Protein AF-A0A0P7FXK0-F1 (afdb_monomer_lite)

Foldseek 3Di:
DDPVVVDPDPDPQKFWFFQKKKKKDKADCRLVVLLLLLVLQCPDPQQQVQKKKWKWKWFDAPPDDPDIDIDTDTGGSVCVNVVCPPPDDPCRRVVRPIGMIMIMMMMGRLVPGPDRTCCVVVVSSVVSVVVVVDDPRIDMDTDTDMDGNDDPDDPPDD

pLDDT: mean 76.71, std 16.3, range [33.91, 96.62]

Organism: NCBI:txid699431

Sequence (158 aa):
MSLRDNYDVSSSDIVVEVDSIEIELEGDQVWERAWFISNTLKDLEGIGDATSIVFEYVAEGADTAGSVFEAGFEGSVDEFANHFGTSHIPESFISAGGDSEGEAVLMVDAASMEDNSREATLNALEEALDSLGGINNLELVVSGIVKEASEQSGEVSA

Radius of gyration: 20.02 Å; chains: 1; bounding box: 50×26×73 Å

Structure (mmCIF, N/CA/C/O backbone):
data_AF-A0A0P7FXK0-F1
#
_entry.id   AF-A0A0P7FXK0-F1
#
loop_
_atom_site.group_PDB
_atom_site.id
_atom_site.type_symbol
_atom_site.label_atom_id
_atom_site.label_alt_id
_atom_site.label_comp_id
_atom_site.label_asym_id
_atom_site.label_entity_id
_atom_site.label_seq_id
_atom_site.pdbx_PDB_ins_code
_atom_site.Cartn_x
_atom_site.Cartn_y
_atom_site.Cartn_z
_atom_site.occupancy
_atom_site.B_iso_or_equiv
_atom_site.auth_seq_id
_atom_site.auth_comp_id
_atom_site.auth_asym_id
_atom_site.auth_atom_id
_atom_site.pdbx_PDB_model_num
ATOM 1 N N . MET A 1 1 ? -18.964 9.538 0.100 1.00 37.72 1 MET A N 1
ATOM 2 C CA . MET A 1 1 ? -20.383 9.180 0.344 1.00 37.72 1 MET A CA 1
ATOM 3 C C . MET A 1 1 ? -20.478 8.611 1.752 1.00 37.72 1 MET A C 1
ATOM 5 O O . MET A 1 1 ? -19.685 7.740 2.073 1.00 37.72 1 MET A O 1
ATOM 9 N N . SER A 1 2 ? -21.352 9.139 2.613 1.00 41.09 2 SER A N 1
ATOM 10 C CA . SER A 1 2 ? -21.469 8.668 4.001 1.00 41.09 2 SER A CA 1
ATOM 11 C C . SER A 1 2 ? -22.201 7.327 4.047 1.00 41.09 2 SER A C 1
ATOM 13 O O . SER A 1 2 ? -23.387 7.266 3.744 1.00 41.09 2 SER A O 1
ATOM 15 N N . LEU A 1 3 ? -21.512 6.266 4.483 1.00 43.00 3 LEU A N 1
ATOM 16 C CA . LEU A 1 3 ? -22.092 4.943 4.783 1.00 43.00 3 LEU A CA 1
ATOM 17 C C . LEU A 1 3 ? -23.319 5.024 5.718 1.00 43.00 3 LEU A C 1
ATOM 19 O O . LEU A 1 3 ? -24.204 4.175 5.655 1.00 43.00 3 LEU A O 1
ATOM 23 N N . ARG A 1 4 ? -23.404 6.090 6.526 1.00 46.84 4 ARG A N 1
ATOM 24 C CA . ARG A 1 4 ? -24.535 6.408 7.408 1.00 46.84 4 ARG A CA 1
ATOM 25 C C . ARG A 1 4 ? -25.875 6.591 6.686 1.00 46.84 4 ARG A C 1
ATOM 27 O O . ARG A 1 4 ? -26.889 6.192 7.238 1.00 46.84 4 ARG A O 1
ATOM 34 N N . ASP A 1 5 ? -25.898 7.183 5.492 1.00 49.78 5 ASP A N 1
ATOM 35 C CA . ASP A 1 5 ? -27.158 7.555 4.824 1.00 49.78 5 ASP A CA 1
ATOM 36 C C . ASP A 1 5 ? -27.874 6.366 4.152 1.00 49.78 5 ASP A C 1
ATOM 38 O O . ASP A 1 5 ? -29.049 6.472 3.811 1.00 49.78 5 ASP A O 1
ATOM 42 N N . ASN A 1 6 ? -27.191 5.228 3.960 1.00 47.91 6 ASN A N 1
ATOM 43 C CA . ASN A 1 6 ? -27.766 4.038 3.315 1.00 47.91 6 ASN A CA 1
ATOM 44 C C . ASN A 1 6 ? -28.439 3.054 4.285 1.00 47.91 6 ASN A C 1
ATOM 46 O O . ASN A 1 6 ? -29.113 2.130 3.832 1.00 47.91 6 ASN A O 1
ATOM 50 N N . TYR A 1 7 ? -28.279 3.237 5.597 1.00 48.56 7 TYR A N 1
ATOM 51 C CA . TYR A 1 7 ? -28.890 2.377 6.607 1.00 48.56 7 TYR A CA 1
ATOM 52 C C . TYR A 1 7 ? -29.970 3.154 7.377 1.00 48.56 7 TYR A C 1
ATOM 54 O O . TYR A 1 7 ? -29.716 4.234 7.904 1.00 48.56 7 TYR A O 1
ATOM 62 N N . ASP A 1 8 ? -31.189 2.605 7.437 1.00 47.50 8 ASP A N 1
ATOM 63 C CA . ASP A 1 8 ? -32.299 3.124 8.253 1.00 47.50 8 ASP A CA 1
ATOM 64 C C . ASP A 1 8 ? -32.024 2.774 9.725 1.00 47.50 8 ASP A C 1
ATOM 66 O O . ASP A 1 8 ? -32.474 1.755 10.244 1.00 47.50 8 ASP A O 1
ATOM 70 N N . VAL A 1 9 ? -31.167 3.564 10.372 1.00 48.09 9 VAL A N 1
ATOM 71 C CA . VAL A 1 9 ? -30.746 3.354 11.763 1.00 48.09 9 VAL A CA 1
ATOM 72 C C . VAL A 1 9 ? -31.099 4.587 12.592 1.00 48.09 9 VAL A C 1
ATOM 74 O O . VAL A 1 9 ? -30.563 5.677 12.405 1.00 48.09 9 VAL A O 1
ATOM 77 N N . SER A 1 10 ? -32.065 4.424 13.502 1.00 47.50 10 SER A N 1
ATOM 78 C CA . SER A 1 10 ? -32.735 5.520 14.219 1.00 47.50 10 SER A CA 1
ATOM 79 C C . SER A 1 10 ? -32.031 5.977 15.503 1.00 47.50 10 SER A C 1
ATOM 81 O O . SER A 1 10 ? -32.635 6.710 16.288 1.00 47.50 10 SER A O 1
ATOM 83 N N . SER A 1 11 ? -30.810 5.510 15.771 1.00 54.03 11 SER A N 1
ATOM 84 C CA . SER A 1 11 ? -30.141 5.682 17.066 1.00 54.03 11 SER A CA 1
ATOM 85 C C . SER A 1 11 ? -28.886 6.549 16.951 1.00 54.03 11 SER A C 1
ATOM 87 O O . SER A 1 11 ? -28.143 6.464 15.981 1.00 54.03 11 SER A O 1
ATOM 89 N N . SER A 1 12 ? -28.631 7.407 17.939 1.00 58.12 12 SER A N 1
ATOM 90 C CA . SER A 1 12 ? -27.423 8.247 18.011 1.00 58.12 12 SER A CA 1
ATOM 91 C C . SER A 1 12 ? -26.132 7.450 18.244 1.00 58.12 12 SER A C 1
ATOM 93 O O . SER A 1 12 ? -25.046 7.976 18.011 1.00 58.12 12 SER A O 1
ATOM 95 N N . ASP A 1 13 ? -26.262 6.192 18.661 1.00 62.53 13 ASP A N 1
ATOM 96 C CA . ASP A 1 13 ? -25.191 5.309 19.124 1.00 62.53 13 ASP A CA 1
ATOM 97 C C . ASP A 1 13 ? -24.896 4.214 18.088 1.00 62.53 13 ASP A C 1
ATOM 99 O O . ASP A 1 13 ? -25.083 3.022 18.325 1.00 62.53 13 ASP A O 1
ATOM 103 N N . ILE A 1 14 ? -24.487 4.633 16.892 1.00 67.44 14 ILE A N 1
ATOM 104 C CA . ILE A 1 14 ? -24.097 3.742 15.792 1.00 67.44 14 ILE A CA 1
ATOM 105 C C . ILE A 1 14 ? -22.592 3.863 15.596 1.00 67.44 14 ILE A C 1
ATOM 107 O O . ILE A 1 14 ? -22.093 4.973 15.388 1.00 67.44 14 ILE A O 1
ATOM 111 N N . VAL A 1 15 ? -21.898 2.728 15.601 1.00 72.12 15 VAL A N 1
ATOM 112 C CA . VAL A 1 15 ? -20.489 2.626 15.220 1.00 72.12 15 VAL A CA 1
ATOM 113 C C . VAL A 1 15 ? -20.425 2.008 13.828 1.00 72.12 15 VAL A C 1
ATOM 115 O O . VAL A 1 15 ? -21.067 0.998 13.541 1.00 72.12 15 VAL A O 1
ATOM 118 N N . VAL A 1 16 ? -19.679 2.651 12.933 1.00 78.19 16 VAL A N 1
ATOM 119 C CA . VAL A 1 16 ? -19.362 2.074 11.624 1.00 78.19 16 VAL A CA 1
ATOM 120 C C . VAL A 1 16 ? -18.018 1.390 11.763 1.00 78.19 16 VAL A C 1
ATOM 122 O O . VAL A 1 16 ? -17.034 2.048 12.098 1.00 78.19 16 VAL A O 1
ATOM 125 N N . GLU A 1 17 ? -17.996 0.092 11.515 1.00 84.50 17 GLU A N 1
ATOM 126 C CA . GLU A 1 17 ? -16.776 -0.700 11.474 1.00 84.50 17 GLU A CA 1
ATOM 127 C C . GLU A 1 17 ? -16.391 -0.952 10.018 1.00 84.50 17 GLU A C 1
ATOM 129 O O . GLU A 1 17 ? -17.248 -1.127 9.146 1.00 84.50 17 GLU A O 1
ATOM 134 N N . VAL A 1 18 ? -15.094 -0.918 9.749 1.00 85.31 18 VAL A N 1
ATOM 135 C CA . VAL A 1 18 ? -14.530 -1.164 8.426 1.00 85.31 18 VAL A CA 1
ATOM 136 C C . VAL A 1 18 ? -14.142 -2.634 8.348 1.00 85.31 18 VAL A C 1
ATOM 138 O O . VAL A 1 18 ? -13.468 -3.147 9.240 1.00 85.31 18 VAL A O 1
ATOM 141 N N . ASP A 1 19 ? -14.587 -3.309 7.289 1.00 87.38 19 ASP A N 1
ATOM 142 C CA . ASP A 1 19 ? -14.198 -4.695 7.023 1.00 87.38 19 ASP A CA 1
ATOM 143 C C . ASP A 1 19 ? -12.935 -4.726 6.170 1.00 87.38 19 ASP A C 1
ATOM 145 O O . ASP A 1 19 ? -11.965 -5.399 6.512 1.00 87.38 19 ASP A O 1
ATOM 149 N N . SER A 1 20 ? -12.932 -3.963 5.075 1.00 88.88 20 SER A N 1
ATOM 150 C CA . SER A 1 20 ? -11.793 -3.883 4.170 1.00 88.88 20 SER A CA 1
ATOM 151 C C . SER A 1 20 ? -11.648 -2.513 3.522 1.00 88.88 20 SER A C 1
ATOM 153 O O . SER A 1 20 ? -12.613 -1.760 3.340 1.00 88.88 20 SER A O 1
ATOM 155 N N . ILE A 1 21 ? -10.408 -2.194 3.167 1.00 89.06 21 ILE A N 1
ATOM 156 C CA . ILE A 1 21 ? -10.059 -1.011 2.385 1.00 89.06 21 ILE A CA 1
ATOM 157 C C . ILE A 1 21 ? -9.184 -1.457 1.224 1.00 89.06 21 ILE A C 1
ATOM 159 O O . ILE A 1 21 ? -8.194 -2.154 1.431 1.00 89.06 21 ILE A O 1
ATOM 163 N N . GLU A 1 22 ? -9.536 -1.024 0.025 1.00 91.00 22 GLU A N 1
ATOM 164 C CA . GLU A 1 22 ? -8.784 -1.262 -1.198 1.00 91.00 22 GLU A CA 1
ATOM 165 C C . GLU A 1 22 ? -8.254 0.074 -1.727 1.00 91.00 22 GLU A C 1
AT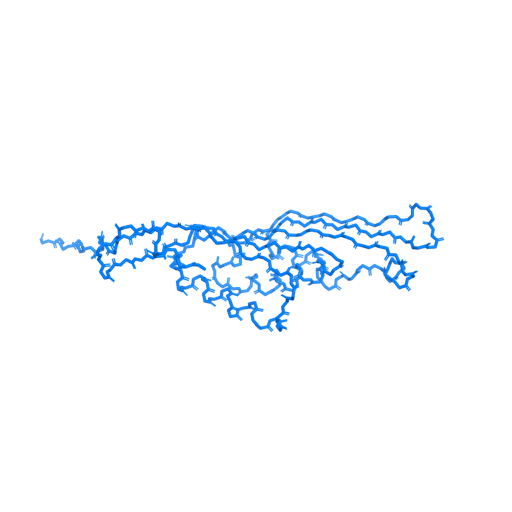OM 167 O O . GLU A 1 22 ? -8.959 1.090 -1.753 1.00 91.00 22 GLU A O 1
ATOM 172 N N . ILE A 1 23 ? -6.977 0.075 -2.095 1.00 89.00 23 ILE A N 1
ATOM 173 C CA . ILE A 1 23 ? -6.276 1.206 -2.693 1.00 89.00 23 ILE A CA 1
ATOM 174 C C . ILE A 1 23 ? -5.780 0.754 -4.057 1.00 89.00 23 ILE A C 1
ATOM 176 O O . ILE A 1 23 ? -4.870 -0.074 -4.142 1.00 89.00 23 ILE A O 1
ATOM 180 N N . GLU A 1 24 ? -6.357 1.325 -5.105 1.00 90.62 24 GLU A N 1
ATOM 181 C CA . GLU A 1 24 ? -6.025 0.990 -6.485 1.00 90.62 24 GLU A CA 1
ATOM 182 C C . GLU A 1 24 ? -5.129 2.071 -7.099 1.00 90.62 24 GLU A C 1
ATOM 184 O O . GLU A 1 24 ? -5.351 3.280 -6.941 1.00 90.62 24 GLU A O 1
ATOM 189 N N . LEU A 1 25 ? -4.078 1.615 -7.779 1.00 88.56 25 LEU A N 1
ATOM 190 C CA . LEU A 1 25 ? -3.092 2.427 -8.472 1.00 88.56 25 LEU A CA 1
ATOM 191 C C . LEU A 1 25 ? -2.927 1.915 -9.901 1.00 88.56 25 LEU A C 1
ATOM 193 O O . LEU A 1 25 ? -2.638 0.740 -10.105 1.00 88.56 25 LEU A O 1
ATOM 197 N N . GLU A 1 26 ? -2.993 2.823 -10.869 1.00 86.62 26 GLU A N 1
ATOM 198 C CA . GLU A 1 26 ? -2.797 2.507 -12.287 1.00 86.62 26 GLU A CA 1
ATOM 199 C C . GLU A 1 26 ? -1.908 3.556 -12.976 1.00 86.62 26 GLU A C 1
ATOM 201 O O . GLU A 1 26 ? -1.874 4.736 -12.590 1.00 86.62 26 GLU A O 1
ATOM 206 N N . GLY A 1 27 ? -1.180 3.124 -14.009 1.00 83.06 27 GLY A N 1
ATOM 207 C CA . GLY A 1 27 ? -0.404 3.980 -14.910 1.00 83.06 27 GLY A CA 1
ATOM 208 C C . GLY A 1 27 ? 1.121 3.869 -14.788 1.00 83.06 27 GLY A C 1
ATOM 209 O O . GLY A 1 27 ? 1.678 2.948 -14.195 1.00 83.06 27 GLY A O 1
ATOM 210 N N . ASP A 1 28 ? 1.819 4.846 -15.363 1.00 77.50 28 ASP A N 1
ATOM 211 C CA . ASP A 1 28 ? 3.278 4.860 -15.562 1.00 77.50 28 ASP A CA 1
ATOM 212 C C . ASP A 1 28 ? 4.088 5.039 -14.263 1.00 77.50 28 ASP A C 1
ATOM 214 O O . ASP A 1 28 ? 5.216 4.553 -14.141 1.00 77.50 28 ASP A O 1
ATOM 218 N N . GLN A 1 29 ? 3.497 5.706 -13.266 1.00 78.69 29 GLN A N 1
ATOM 219 C CA . GLN A 1 29 ? 4.104 5.990 -11.958 1.00 78.69 29 GLN A CA 1
ATOM 220 C C . GLN A 1 29 ? 3.736 4.983 -10.857 1.00 78.69 29 GLN A C 1
ATOM 222 O O . GLN A 1 29 ? 4.027 5.224 -9.680 1.00 78.69 29 GLN A O 1
ATOM 227 N N . VAL A 1 30 ? 3.089 3.865 -11.200 1.00 86.69 30 VAL A N 1
ATOM 228 C CA . VAL A 1 30 ? 2.610 2.880 -10.217 1.00 86.69 30 VAL A CA 1
ATOM 229 C C . VAL A 1 30 ? 3.724 2.339 -9.335 1.00 86.69 30 VAL A C 1
ATOM 231 O O . VAL A 1 30 ? 3.527 2.231 -8.132 1.00 86.69 30 VAL A O 1
ATOM 234 N N . TRP A 1 31 ? 4.910 2.085 -9.886 1.00 86.69 31 TRP A N 1
ATOM 235 C CA . TRP A 1 31 ? 6.041 1.563 -9.116 1.00 86.69 31 TRP A CA 1
ATOM 236 C C . TRP A 1 31 ? 6.413 2.441 -7.920 1.00 86.69 31 TRP A C 1
ATOM 238 O O . TRP A 1 31 ? 6.441 1.983 -6.777 1.00 86.69 31 TRP A O 1
ATOM 248 N N . GLU A 1 32 ? 6.698 3.719 -8.179 1.00 84.56 32 GLU A N 1
ATOM 249 C CA . GLU A 1 32 ? 7.113 4.663 -7.141 1.00 84.56 32 GLU A CA 1
ATOM 250 C C . GLU A 1 32 ? 6.008 4.824 -6.098 1.00 84.56 32 GLU A C 1
ATOM 252 O O . GLU A 1 32 ? 6.274 4.816 -4.898 1.00 84.56 32 GLU A O 1
ATOM 257 N N . ARG A 1 33 ? 4.753 4.907 -6.547 1.00 86.25 33 ARG A N 1
ATOM 258 C CA . ARG A 1 33 ? 3.591 5.101 -5.674 1.00 86.25 33 ARG A CA 1
ATOM 259 C C . ARG A 1 33 ? 3.307 3.884 -4.809 1.00 86.25 33 ARG A C 1
ATOM 261 O O . ARG A 1 33 ? 3.163 4.041 -3.602 1.00 86.25 33 ARG A O 1
ATOM 268 N N . ALA A 1 34 ? 3.280 2.692 -5.397 1.00 90.25 34 ALA A N 1
ATOM 269 C CA . ALA A 1 34 ? 3.102 1.438 -4.677 1.00 90.25 34 ALA A CA 1
ATOM 270 C C . ALA A 1 34 ? 4.179 1.282 -3.603 1.00 90.25 34 ALA A C 1
ATOM 272 O O . ALA A 1 34 ? 3.872 0.910 -2.470 1.00 90.25 34 ALA A O 1
ATOM 273 N N . TRP A 1 35 ? 5.427 1.648 -3.919 1.00 90.94 35 TRP A N 1
ATOM 274 C CA . TRP A 1 35 ? 6.510 1.625 -2.943 1.00 90.94 35 TRP A CA 1
ATOM 275 C C . TRP A 1 35 ? 6.333 2.661 -1.836 1.00 90.94 35 TRP A C 1
ATOM 277 O O . TRP A 1 35 ? 6.420 2.297 -0.667 1.00 90.94 35 TRP A O 1
ATOM 287 N N . PHE A 1 36 ? 6.049 3.925 -2.167 1.00 88.88 36 PHE A N 1
ATOM 288 C CA . PHE A 1 36 ? 5.843 4.970 -1.161 1.00 88.88 36 PHE A CA 1
ATOM 289 C C . PHE A 1 36 ? 4.689 4.635 -0.219 1.00 88.88 36 PHE A C 1
ATOM 291 O O . PHE A 1 36 ? 4.852 4.748 0.994 1.00 88.88 36 PHE A O 1
ATOM 298 N N . ILE A 1 37 ? 3.554 4.186 -0.759 1.00 90.12 37 ILE A N 1
ATOM 299 C CA . ILE A 1 37 ? 2.400 3.794 0.050 1.00 90.12 37 ILE A CA 1
ATOM 300 C C . ILE A 1 37 ? 2.765 2.590 0.916 1.00 90.12 37 ILE A C 1
ATOM 302 O O . ILE A 1 37 ? 2.627 2.675 2.130 1.00 90.12 37 ILE A O 1
ATOM 306 N N . SER A 1 38 ? 3.316 1.516 0.345 1.00 92.81 38 SER A N 1
ATOM 307 C CA . SER A 1 38 ? 3.709 0.329 1.122 1.00 92.81 38 SER A CA 1
ATOM 308 C C . SER A 1 38 ? 4.709 0.664 2.231 1.00 92.81 38 SER A C 1
ATOM 310 O O . SER A 1 38 ? 4.571 0.205 3.362 1.00 92.81 38 SER A O 1
ATOM 312 N N . ASN A 1 39 ? 5.694 1.516 1.934 1.00 91.94 39 ASN A N 1
ATOM 313 C CA . ASN A 1 39 ? 6.701 1.943 2.897 1.00 91.94 39 ASN A CA 1
ATOM 314 C C . ASN A 1 39 ? 6.131 2.839 4.005 1.00 91.94 39 ASN A C 1
ATOM 316 O O . ASN A 1 39 ? 6.690 2.857 5.094 1.00 91.94 39 ASN A O 1
ATOM 320 N N . THR A 1 40 ? 5.051 3.573 3.743 1.00 90.31 40 THR A N 1
ATOM 321 C CA . THR A 1 40 ? 4.328 4.331 4.769 1.00 90.31 40 THR A CA 1
ATOM 322 C C . THR A 1 40 ? 3.426 3.420 5.600 1.00 90.31 40 THR A C 1
ATOM 324 O O . THR A 1 40 ? 3.438 3.507 6.825 1.00 90.31 40 THR A O 1
ATOM 327 N N . LEU A 1 41 ? 2.655 2.536 4.958 1.00 92.00 41 LEU A N 1
ATOM 328 C CA . LEU A 1 41 ? 1.672 1.690 5.639 1.00 92.00 41 LEU A CA 1
ATOM 329 C C . LEU A 1 41 ? 2.319 0.643 6.543 1.00 92.00 41 LEU A C 1
ATOM 331 O O . LEU A 1 41 ? 1.768 0.359 7.601 1.00 92.00 41 LEU A O 1
ATOM 335 N N . LYS A 1 42 ? 3.486 0.100 6.173 1.00 91.94 42 LYS A N 1
ATOM 336 C CA . LYS A 1 42 ? 4.160 -0.946 6.963 1.00 91.94 42 LYS A CA 1
ATOM 337 C C . LYS A 1 42 ? 4.453 -0.536 8.414 1.00 91.94 42 LYS A C 1
ATOM 339 O O . LYS A 1 42 ? 4.522 -1.398 9.278 1.00 91.94 42 LYS A O 1
ATOM 344 N N . ASP A 1 43 ? 4.636 0.762 8.670 1.00 90.56 43 ASP A N 1
ATOM 345 C CA . ASP A 1 43 ? 4.978 1.296 9.993 1.00 90.56 43 ASP A CA 1
ATOM 346 C C . ASP A 1 43 ? 3.729 1.745 10.785 1.00 90.56 43 ASP A C 1
ATOM 348 O O . ASP A 1 43 ? 3.845 2.182 11.934 1.00 90.56 43 ASP A O 1
ATOM 352 N N . LEU A 1 44 ? 2.530 1.657 10.192 1.00 90.12 44 LEU A N 1
ATOM 353 C CA . LEU A 1 44 ? 1.272 1.971 10.867 1.00 90.12 44 LEU A CA 1
ATOM 354 C C . LEU A 1 44 ? 0.808 0.776 11.699 1.00 90.12 44 LEU A C 1
ATOM 356 O O . LEU A 1 44 ? 0.532 -0.299 11.166 1.00 90.12 44 LEU A O 1
ATOM 360 N N . GLU A 1 45 ? 0.680 0.994 13.007 1.00 86.94 45 GLU A N 1
ATOM 361 C CA . GLU A 1 45 ? 0.250 -0.026 13.965 1.00 86.94 45 GLU A CA 1
ATOM 362 C C . GLU A 1 45 ? -1.098 -0.645 13.553 1.00 86.94 45 GLU A C 1
ATOM 364 O O . GLU A 1 45 ? -2.074 0.063 13.297 1.00 86.94 45 GLU A O 1
ATOM 369 N N . GLY A 1 46 ? -1.136 -1.975 13.437 1.00 86.50 46 GLY A N 1
ATOM 370 C CA . GLY A 1 46 ? -2.308 -2.747 13.013 1.00 86.50 46 GLY A CA 1
ATOM 371 C C . GLY A 1 46 ? -2.594 -2.706 11.507 1.00 86.50 46 GLY A C 1
ATOM 372 O O . GLY A 1 46 ? -2.919 -3.740 10.934 1.00 86.50 46 GLY A O 1
ATOM 373 N N . ILE A 1 47 ? -2.437 -1.553 10.847 1.00 90.12 47 ILE A N 1
ATOM 374 C CA . ILE A 1 47 ? -2.694 -1.412 9.403 1.00 90.12 47 ILE A CA 1
ATOM 375 C C . ILE A 1 47 ? -1.616 -2.130 8.591 1.00 90.12 47 ILE A C 1
ATOM 377 O O . ILE A 1 47 ? -1.952 -2.893 7.690 1.00 90.12 47 ILE A O 1
ATOM 381 N N . GLY A 1 48 ? -0.333 -1.924 8.900 1.00 91.19 48 GLY A N 1
ATOM 382 C CA . GLY A 1 48 ? 0.772 -2.512 8.138 1.00 91.19 48 GLY A CA 1
ATOM 383 C C . GLY A 1 48 ? 0.712 -4.038 8.094 1.00 91.19 48 GLY A C 1
ATOM 384 O O . GLY A 1 48 ? 0.799 -4.627 7.018 1.00 91.19 48 GLY A O 1
ATOM 385 N N . ASP A 1 49 ? 0.466 -4.662 9.247 1.00 92.31 49 ASP A N 1
ATOM 386 C CA . ASP A 1 49 ? 0.325 -6.118 9.382 1.00 92.31 49 ASP A CA 1
ATOM 387 C C . ASP A 1 49 ? -0.923 -6.666 8.670 1.00 92.31 49 ASP A C 1
ATOM 389 O O . ASP A 1 49 ? -0.922 -7.803 8.196 1.00 92.31 49 ASP A O 1
ATOM 393 N N . ALA A 1 50 ? -1.983 -5.858 8.581 1.00 93.62 50 ALA A N 1
ATOM 394 C CA . ALA A 1 50 ? -3.238 -6.202 7.920 1.00 93.62 50 ALA A CA 1
ATOM 395 C C . ALA A 1 50 ? -3.254 -5.876 6.417 1.00 93.62 50 ALA A C 1
ATOM 397 O O . ALA A 1 50 ? -4.257 -6.143 5.752 1.00 93.62 50 ALA A O 1
ATOM 398 N N . THR A 1 51 ? -2.184 -5.286 5.867 1.00 95.38 51 THR A N 1
ATOM 399 C CA . THR A 1 51 ? -2.156 -4.842 4.468 1.00 95.38 51 THR A CA 1
ATOM 400 C C . THR A 1 51 ? -1.343 -5.781 3.583 1.00 95.38 51 THR A C 1
ATOM 402 O O . THR A 1 51 ? -0.150 -6.022 3.786 1.00 95.38 51 THR A O 1
ATOM 405 N N . SER A 1 52 ? -1.993 -6.251 2.525 1.00 96.50 52 SER A N 1
ATOM 406 C CA . SER A 1 52 ? -1.380 -6.994 1.425 1.00 96.50 52 SER A CA 1
ATOM 407 C C . SER A 1 52 ? -1.340 -6.152 0.154 1.00 96.50 52 SER A C 1
ATOM 409 O O . SER A 1 52 ? -2.089 -5.186 0.020 1.00 96.50 52 SER A O 1
ATOM 411 N N . ILE A 1 53 ? -0.453 -6.501 -0.772 1.00 96.62 53 ILE A N 1
ATOM 412 C CA . ILE A 1 53 ? -0.325 -5.851 -2.073 1.00 96.62 53 ILE A CA 1
ATOM 413 C C . ILE A 1 53 ? -0.195 -6.892 -3.182 1.00 96.62 53 ILE A C 1
ATOM 415 O O . ILE A 1 53 ? 0.553 -7.865 -3.057 1.00 96.62 53 ILE A O 1
ATOM 419 N N . VAL A 1 54 ? -0.899 -6.635 -4.281 1.00 96.38 54 VAL A N 1
ATOM 420 C CA . VAL A 1 54 ? -0.690 -7.252 -5.591 1.00 96.38 54 VAL A CA 1
ATOM 421 C C . VAL A 1 54 ? -0.152 -6.166 -6.513 1.00 96.38 54 VAL A C 1
ATOM 423 O O . VAL A 1 54 ? -0.744 -5.095 -6.612 1.00 96.38 54 VAL A O 1
ATOM 426 N N . PHE A 1 55 ? 0.990 -6.414 -7.143 1.00 94.56 55 PHE A N 1
ATOM 427 C CA . PHE A 1 55 ? 1.710 -5.450 -7.965 1.00 94.56 55 PHE A CA 1
ATOM 428 C C . PHE A 1 55 ? 2.127 -6.086 -9.284 1.00 94.56 55 PHE A C 1
ATOM 430 O O . PHE A 1 55 ? 2.761 -7.143 -9.280 1.00 94.56 55 PHE A O 1
ATOM 437 N N . GLU A 1 56 ? 1.856 -5.399 -10.387 1.00 92.44 56 GLU A N 1
ATOM 438 C CA . GLU A 1 56 ? 2.291 -5.765 -11.730 1.00 92.44 56 GLU A CA 1
ATOM 439 C C . GLU A 1 56 ? 2.821 -4.525 -12.460 1.00 92.44 56 GLU A C 1
ATOM 441 O O . GLU A 1 56 ? 2.249 -3.437 -12.394 1.00 92.44 56 GLU A O 1
ATOM 446 N N . TYR A 1 57 ? 3.953 -4.670 -13.145 1.00 89.62 57 TYR A N 1
ATOM 447 C CA . TYR A 1 57 ? 4.573 -3.577 -13.885 1.00 89.62 57 TYR A CA 1
ATOM 448 C C . TYR A 1 57 ? 5.280 -4.075 -15.135 1.00 89.62 57 TYR A C 1
ATOM 450 O O . TYR A 1 57 ? 6.055 -5.035 -15.082 1.00 89.62 57 TYR A O 1
ATOM 458 N N . VAL A 1 58 ? 5.073 -3.361 -16.237 1.00 88.06 58 VAL A N 1
ATOM 459 C CA . VAL A 1 58 ? 5.678 -3.626 -17.537 1.00 88.06 58 VAL A CA 1
ATOM 460 C C . VAL A 1 58 ? 6.273 -2.334 -18.093 1.00 88.06 58 VAL A C 1
ATOM 462 O O . VAL A 1 58 ? 5.641 -1.280 -18.084 1.00 88.06 58 VAL A O 1
ATOM 465 N N . ALA A 1 59 ? 7.504 -2.406 -18.599 1.00 86.50 59 ALA A N 1
ATOM 466 C CA . ALA A 1 59 ? 8.131 -1.314 -19.338 1.00 86.50 59 ALA A CA 1
ATOM 467 C C . ALA A 1 59 ? 8.825 -1.817 -20.606 1.00 86.50 59 ALA A C 1
ATOM 469 O O . ALA A 1 59 ? 9.536 -2.827 -20.588 1.00 86.50 59 ALA A O 1
ATOM 470 N N . GLU A 1 60 ? 8.672 -1.076 -21.700 1.00 82.56 60 GLU A N 1
ATOM 471 C CA . GLU A 1 60 ? 9.239 -1.398 -23.009 1.00 82.56 60 GLU A CA 1
ATOM 472 C C . GLU A 1 60 ? 10.323 -0.389 -23.410 1.00 82.56 60 GLU A C 1
ATOM 474 O O . GLU A 1 60 ? 10.164 0.818 -23.269 1.00 82.56 60 GLU A O 1
ATOM 479 N N . GLY A 1 61 ? 11.459 -0.867 -23.921 1.00 73.88 61 GLY A N 1
ATOM 480 C CA . GLY A 1 61 ? 12.545 0.004 -24.381 1.00 73.88 61 GLY A CA 1
ATOM 481 C C . GLY A 1 61 ? 12.288 0.585 -25.777 1.00 73.88 61 GLY A C 1
ATOM 482 O O . GLY A 1 61 ? 12.011 -0.159 -26.715 1.00 73.88 61 GLY A O 1
ATOM 483 N N . ALA A 1 62 ? 12.473 1.897 -25.955 1.00 68.06 62 ALA A N 1
ATOM 484 C CA . ALA A 1 62 ? 12.202 2.581 -27.229 1.00 68.06 62 ALA A CA 1
ATOM 485 C C . ALA A 1 62 ? 13.151 2.201 -28.389 1.00 68.06 62 ALA A C 1
ATOM 487 O O . ALA A 1 62 ? 12.755 2.225 -29.555 1.00 68.06 62 ALA A O 1
ATOM 488 N N . ASP A 1 63 ? 14.408 1.850 -28.088 1.00 66.38 63 ASP A N 1
ATOM 489 C CA . ASP A 1 63 ? 15.472 1.678 -29.093 1.00 66.38 63 ASP A CA 1
ATOM 490 C C . ASP A 1 63 ? 15.739 0.217 -29.502 1.00 66.38 63 ASP A C 1
ATOM 492 O O . ASP A 1 63 ? 16.490 -0.048 -30.448 1.00 66.38 63 ASP A O 1
ATOM 496 N N . THR A 1 64 ? 15.126 -0.758 -28.827 1.00 58.62 64 THR A N 1
ATOM 497 C CA . THR A 1 64 ? 15.331 -2.186 -29.100 1.00 58.62 64 THR A CA 1
ATOM 498 C C . THR A 1 64 ? 14.004 -2.923 -29.172 1.00 58.62 64 THR A C 1
ATOM 500 O O . THR A 1 64 ? 13.414 -3.277 -28.156 1.00 58.62 64 THR A O 1
ATOM 503 N N . ALA A 1 65 ? 13.570 -3.224 -30.400 1.00 56.78 65 ALA A N 1
ATOM 504 C CA . ALA A 1 65 ? 12.435 -4.106 -30.649 1.00 56.78 65 ALA A CA 1
ATOM 505 C C . ALA A 1 65 ? 12.607 -5.426 -29.866 1.00 56.78 65 ALA A C 1
ATOM 507 O O . ALA A 1 65 ? 13.468 -6.242 -30.207 1.00 56.78 65 ALA A O 1
ATOM 508 N N . GLY A 1 66 ? 11.804 -5.610 -28.812 1.00 64.12 66 GLY A N 1
ATOM 509 C CA . GLY A 1 66 ? 11.789 -6.804 -27.959 1.00 64.12 66 GLY A CA 1
ATOM 510 C C . GLY A 1 66 ? 12.465 -6.682 -26.586 1.00 64.12 66 GLY A C 1
ATOM 511 O O . GLY A 1 66 ? 12.588 -7.698 -25.905 1.00 64.12 66 GLY A O 1
ATOM 512 N N . SER A 1 67 ? 12.917 -5.499 -26.157 1.00 76.25 67 SER A N 1
ATOM 513 C CA . SER A 1 67 ? 13.350 -5.292 -24.767 1.00 76.25 67 SER A CA 1
ATOM 514 C C . SER A 1 67 ? 12.158 -4.939 -23.882 1.00 76.25 67 SER A C 1
ATOM 516 O O . SER A 1 67 ? 11.734 -3.788 -23.867 1.00 76.25 67 SER A O 1
ATOM 518 N N . VAL A 1 68 ? 11.665 -5.925 -23.133 1.00 82.56 68 VAL A N 1
ATOM 519 C CA . VAL A 1 68 ? 10.595 -5.771 -22.136 1.00 82.56 68 VAL A CA 1
ATOM 520 C C . VAL A 1 68 ? 11.169 -6.051 -20.749 1.00 82.56 68 VAL A C 1
ATOM 522 O O . VAL A 1 68 ? 11.956 -6.987 -20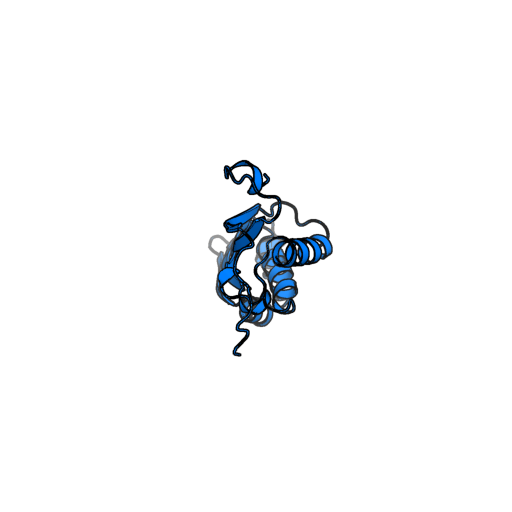.573 1.00 82.56 68 VAL A O 1
ATOM 525 N N . PHE A 1 69 ? 10.803 -5.224 -19.779 1.00 84.88 69 PHE A N 1
ATOM 526 C CA . PHE A 1 69 ? 11.028 -5.449 -18.360 1.00 84.88 69 PHE A CA 1
ATOM 527 C C . PHE A 1 69 ? 9.681 -5.692 -17.687 1.00 84.88 69 PHE A C 1
ATOM 529 O O . PHE A 1 69 ? 8.776 -4.877 -17.828 1.00 84.88 69 PHE A O 1
ATOM 536 N N . GLU A 1 70 ? 9.572 -6.796 -16.955 1.00 88.19 70 GLU A N 1
ATOM 537 C CA . GLU A 1 70 ? 8.368 -7.175 -16.220 1.00 88.19 70 GLU A CA 1
ATOM 538 C C . GLU A 1 70 ? 8.739 -7.406 -14.756 1.00 88.19 70 GLU A C 1
ATOM 540 O O . GLU A 1 70 ? 9.752 -8.052 -14.455 1.00 88.19 70 GLU A O 1
ATOM 545 N N . ALA A 1 71 ? 7.913 -6.900 -13.848 1.00 88.19 71 ALA A N 1
ATOM 546 C CA . ALA A 1 71 ? 7.991 -7.210 -12.432 1.00 88.19 71 ALA A CA 1
ATOM 547 C C . ALA A 1 71 ? 6.595 -7.495 -11.891 1.00 88.19 71 ALA A C 1
ATOM 549 O O . ALA A 1 71 ? 5.644 -6.783 -12.202 1.00 88.19 71 ALA A O 1
ATOM 550 N N . GLY A 1 72 ? 6.503 -8.520 -11.053 1.00 91.88 72 GLY A N 1
ATOM 551 C CA . GLY A 1 72 ? 5.284 -8.875 -10.347 1.00 91.88 72 GLY A CA 1
ATOM 552 C C . GLY A 1 72 ? 5.596 -9.195 -8.895 1.00 91.88 72 GLY A C 1
ATOM 553 O O . GLY A 1 72 ? 6.672 -9.724 -8.591 1.00 91.88 72 GLY A O 1
ATOM 554 N N . PHE A 1 73 ? 4.672 -8.868 -8.001 1.00 94.19 73 PHE A N 1
ATOM 555 C CA . PHE A 1 73 ? 4.774 -9.200 -6.588 1.00 94.19 73 PHE A CA 1
ATOM 556 C C . PHE A 1 73 ? 3.399 -9.383 -5.961 1.00 94.19 73 PHE A C 1
ATOM 558 O O . PHE A 1 73 ? 2.477 -8.620 -6.221 1.00 94.19 73 PHE A O 1
ATOM 565 N N . GLU A 1 74 ? 3.304 -10.370 -5.080 1.00 96.50 74 GLU A N 1
ATOM 566 C CA . GLU A 1 74 ? 2.145 -10.607 -4.231 1.00 96.50 74 GLU A CA 1
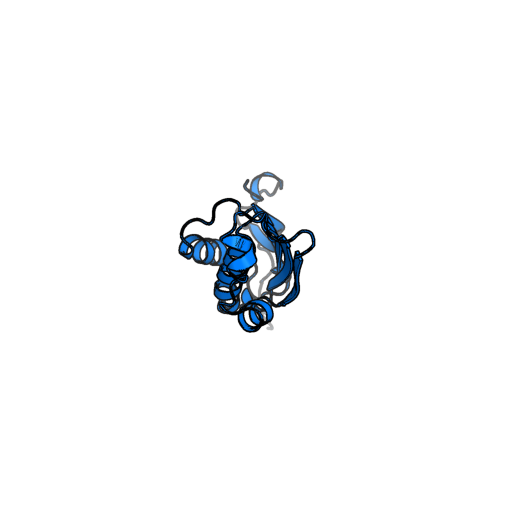ATOM 567 C C . GLU A 1 74 ? 2.653 -10.947 -2.828 1.00 96.50 74 GLU A C 1
ATOM 569 O O . GLU A 1 74 ? 3.500 -11.832 -2.671 1.00 96.50 74 GLU A O 1
ATOM 574 N N . GLY A 1 75 ? 2.176 -10.227 -1.815 1.00 95.62 75 GLY A N 1
ATOM 575 C CA . GLY A 1 75 ? 2.622 -10.417 -0.434 1.00 95.62 75 GLY A CA 1
ATOM 576 C C . GLY A 1 75 ? 2.216 -9.277 0.493 1.00 95.62 75 GLY A C 1
ATOM 577 O O . GLY A 1 75 ? 1.308 -8.505 0.188 1.00 95.62 75 GLY A O 1
ATOM 578 N N . SER A 1 76 ? 2.886 -9.168 1.641 1.00 95.31 76 SER A N 1
ATOM 579 C CA . SER A 1 76 ? 2.669 -8.051 2.570 1.00 95.31 76 SER A CA 1
ATOM 580 C C . SER A 1 76 ? 3.314 -6.752 2.074 1.00 95.31 76 SER A C 1
ATOM 582 O O . SER A 1 76 ? 4.299 -6.768 1.326 1.00 95.31 76 SER A O 1
ATOM 584 N N . VAL A 1 77 ? 2.796 -5.607 2.528 1.00 94.50 77 VAL A N 1
ATOM 585 C CA . VAL A 1 77 ? 3.391 -4.295 2.206 1.00 94.50 77 VAL A CA 1
ATOM 586 C C . VAL A 1 77 ? 4.798 -4.119 2.779 1.00 94.50 77 VAL A C 1
ATOM 588 O O . VAL A 1 77 ? 5.628 -3.460 2.153 1.00 94.50 77 VAL A O 1
ATOM 591 N N . ASP A 1 78 ? 5.105 -4.739 3.923 1.00 94.31 78 ASP A N 1
ATOM 592 C CA . ASP A 1 78 ? 6.459 -4.727 4.487 1.00 94.31 78 ASP A CA 1
ATOM 593 C C . ASP A 1 78 ? 7.436 -5.503 3.594 1.00 94.31 78 ASP A C 1
ATOM 595 O O . ASP A 1 78 ? 8.498 -4.995 3.221 1.00 94.31 78 ASP A O 1
ATOM 599 N N . GLU A 1 79 ? 7.060 -6.713 3.168 1.00 94.12 79 GLU A N 1
ATOM 600 C CA . GLU A 1 79 ? 7.875 -7.499 2.242 1.00 94.12 79 GLU A CA 1
ATOM 601 C C . GLU A 1 79 ? 8.058 -6.776 0.909 1.00 94.12 79 GLU A C 1
ATOM 603 O O . GLU A 1 79 ? 9.181 -6.731 0.415 1.00 94.12 79 GLU A O 1
ATOM 608 N N . PHE A 1 80 ? 7.011 -6.160 0.353 1.00 93.12 80 PHE A N 1
ATOM 609 C CA . PHE A 1 80 ? 7.109 -5.376 -0.880 1.00 93.12 80 PHE A CA 1
ATOM 610 C C . PHE A 1 80 ? 8.084 -4.203 -0.726 1.00 93.12 80 PHE A C 1
ATOM 612 O O . PHE A 1 80 ? 9.020 -4.048 -1.519 1.00 93.12 80 PHE A O 1
ATOM 619 N N . ALA A 1 81 ? 7.906 -3.397 0.327 1.00 91.44 81 ALA A N 1
ATOM 620 C CA . ALA A 1 81 ? 8.736 -2.229 0.595 1.00 91.44 81 ALA A CA 1
ATOM 621 C C . ALA A 1 81 ? 10.210 -2.610 0.797 1.00 91.44 81 ALA A C 1
ATOM 623 O O . ALA A 1 81 ? 11.097 -1.890 0.328 1.00 91.44 81 ALA A O 1
ATOM 624 N N . ASN A 1 82 ? 10.477 -3.746 1.450 1.00 90.00 82 ASN A N 1
ATOM 625 C CA . ASN A 1 82 ? 11.824 -4.275 1.657 1.00 90.00 82 ASN A CA 1
ATOM 626 C C . ASN A 1 82 ? 12.408 -4.946 0.403 1.00 90.00 82 ASN A C 1
ATOM 628 O O . ASN A 1 82 ? 13.610 -4.832 0.164 1.00 90.00 82 ASN A O 1
ATOM 632 N N . HIS A 1 83 ? 11.589 -5.647 -0.386 1.00 87.75 83 HIS A N 1
ATOM 633 C CA . HIS A 1 83 ? 12.020 -6.385 -1.574 1.00 87.75 83 HIS A CA 1
ATOM 634 C C . HIS A 1 83 ? 12.441 -5.442 -2.695 1.00 87.75 83 HIS A C 1
ATOM 636 O O . HIS A 1 83 ? 13.540 -5.572 -3.237 1.00 87.75 83 HIS A O 1
ATOM 642 N N . PHE A 1 84 ? 11.585 -4.477 -3.024 1.00 82.69 84 PHE A N 1
ATOM 643 C CA . PHE A 1 84 ? 11.888 -3.510 -4.070 1.00 82.69 84 PHE A CA 1
ATOM 644 C C . PHE A 1 84 ? 12.773 -2.382 -3.547 1.00 82.69 84 PHE A C 1
ATOM 646 O O . PHE A 1 84 ? 13.667 -1.932 -4.266 1.00 82.69 84 PHE A O 1
ATOM 653 N N . GLY A 1 85 ? 12.611 -1.964 -2.287 1.00 77.06 85 GLY A N 1
ATOM 654 C CA . GLY A 1 85 ? 13.343 -0.819 -1.746 1.00 77.06 85 GLY A CA 1
ATOM 655 C C . GLY A 1 85 ? 13.228 0.399 -2.671 1.00 77.06 85 GLY A C 1
ATOM 656 O O . GLY A 1 85 ? 12.253 0.566 -3.393 1.00 77.06 85 GLY A O 1
ATOM 657 N N . THR A 1 86 ? 14.276 1.215 -2.749 1.00 67.50 86 THR A N 1
ATOM 658 C CA . THR A 1 86 ? 14.343 2.304 -3.740 1.00 67.50 86 THR A CA 1
ATOM 659 C C . THR A 1 86 ? 14.827 1.815 -5.111 1.00 67.50 86 THR A C 1
ATOM 661 O O . THR A 1 86 ? 15.461 2.583 -5.837 1.00 67.50 86 THR A O 1
ATOM 664 N N . SER A 1 87 ? 14.674 0.530 -5.450 1.00 64.44 87 SER A N 1
ATOM 665 C CA . SER A 1 87 ? 15.085 0.036 -6.766 1.00 64.44 87 SER A CA 1
ATOM 666 C C . SER A 1 87 ? 14.177 0.666 -7.810 1.00 64.44 87 SER A C 1
ATOM 668 O O . SER A 1 87 ? 13.004 0.322 -7.909 1.00 64.44 87 SER A O 1
ATOM 670 N N . HIS A 1 88 ? 14.725 1.615 -8.564 1.00 66.75 88 HIS A N 1
ATOM 671 C CA . HIS A 1 88 ? 14.061 2.173 -9.732 1.00 66.75 88 HIS A CA 1
ATOM 672 C C . HIS A 1 88 ? 14.249 1.249 -10.933 1.00 66.75 88 HIS A C 1
ATOM 674 O O . HIS A 1 88 ? 15.260 0.547 -11.059 1.00 66.75 88 HIS A O 1
ATOM 680 N N . ILE A 1 89 ? 13.282 1.306 -11.845 1.00 68.69 89 ILE A N 1
ATOM 681 C CA . ILE A 1 89 ? 13.382 0.705 -13.175 1.00 68.69 89 ILE A CA 1
ATOM 682 C C . ILE A 1 89 ? 14.646 1.246 -13.866 1.00 68.69 89 ILE A C 1
ATOM 684 O O . ILE A 1 89 ? 14.958 2.436 -13.729 1.00 68.69 89 ILE A O 1
ATOM 688 N N . PRO A 1 90 ? 15.397 0.415 -14.612 1.00 67.88 90 PRO A N 1
ATOM 689 C CA . PRO A 1 90 ? 16.590 0.884 -15.300 1.00 67.88 90 PRO A CA 1
ATOM 690 C C . PRO A 1 90 ? 16.268 2.049 -16.247 1.00 67.88 90 PRO A C 1
ATOM 692 O O . PRO A 1 90 ? 15.357 1.952 -17.070 1.00 67.88 90 PRO A O 1
ATOM 695 N N . GLU A 1 91 ? 17.068 3.122 -16.192 1.00 67.00 91 GLU A N 1
ATOM 696 C CA . GLU A 1 91 ? 16.886 4.326 -17.027 1.00 67.00 91 GLU A CA 1
ATOM 697 C C . GLU A 1 91 ? 16.788 4.021 -18.531 1.00 67.00 91 GLU A C 1
ATOM 699 O O . GLU A 1 91 ? 16.186 4.784 -19.277 1.00 67.00 91 GLU A O 1
ATOM 704 N N . SER A 1 92 ? 17.334 2.893 -18.997 1.00 60.88 92 SER A N 1
ATOM 705 C CA . SER A 1 92 ? 17.222 2.460 -20.394 1.00 60.88 92 SER A CA 1
ATOM 706 C C . SER A 1 92 ? 15.783 2.232 -20.874 1.00 60.88 92 SER A C 1
ATOM 708 O O . SER A 1 92 ? 15.554 2.275 -22.079 1.00 60.88 92 SER A O 1
ATOM 710 N N . PHE A 1 93 ? 14.835 1.982 -19.964 1.00 66.00 93 PHE A N 1
ATOM 711 C CA . PHE A 1 93 ? 13.415 1.810 -20.290 1.00 66.00 93 PHE A CA 1
ATOM 712 C C . PHE A 1 93 ? 12.638 3.133 -20.210 1.00 66.00 93 PHE A C 1
ATOM 714 O O . PHE A 1 93 ? 11.759 3.369 -21.026 1.00 66.00 93 PHE A O 1
ATOM 721 N N . ILE A 1 94 ? 13.012 4.034 -19.294 1.00 64.31 94 ILE A N 1
ATOM 722 C CA . ILE A 1 94 ? 12.298 5.303 -19.058 1.00 64.31 94 ILE A CA 1
ATOM 723 C C . ILE A 1 94 ? 12.833 6.433 -19.957 1.00 64.31 94 ILE A C 1
ATOM 725 O O . ILE A 1 94 ? 12.082 7.160 -20.606 1.00 64.31 94 ILE A O 1
ATOM 729 N N . SER A 1 95 ? 14.153 6.602 -20.021 1.00 56.78 95 SER A N 1
ATOM 730 C CA . SER A 1 95 ? 14.796 7.815 -20.548 1.00 56.78 95 SER A CA 1
ATOM 731 C C . SER A 1 95 ? 14.804 7.910 -22.079 1.00 56.78 95 SER A C 1
ATOM 733 O O . SER A 1 95 ? 15.117 8.969 -22.622 1.00 56.78 95 SER A O 1
ATOM 735 N N . ALA A 1 96 ? 14.461 6.826 -22.782 1.00 56.72 96 ALA A N 1
ATOM 736 C CA . ALA A 1 96 ? 14.418 6.771 -24.246 1.00 56.72 96 ALA A CA 1
ATOM 737 C C . ALA A 1 96 ? 13.016 7.036 -24.837 1.00 56.72 96 ALA A C 1
ATOM 739 O O . ALA A 1 96 ? 12.855 6.996 -26.055 1.00 56.72 96 ALA A O 1
ATOM 740 N N . GLY A 1 97 ? 12.013 7.334 -24.001 1.00 57.47 97 GLY A N 1
ATOM 741 C CA . GLY A 1 97 ? 10.615 7.440 -24.437 1.00 57.47 97 GLY A CA 1
ATOM 742 C C . GLY A 1 97 ? 9.950 6.077 -24.622 1.00 57.47 97 GLY A C 1
ATOM 743 O O . GLY A 1 97 ? 9.130 5.923 -25.521 1.00 57.47 97 GLY A O 1
ATOM 744 N N . GLY A 1 98 ? 10.372 5.091 -23.825 1.00 65.50 98 GLY A N 1
ATOM 745 C CA . GLY A 1 98 ? 9.680 3.815 -23.707 1.00 65.50 98 GLY A CA 1
ATOM 746 C C . GLY A 1 98 ? 8.338 3.989 -23.004 1.00 65.50 98 GLY A C 1
ATOM 747 O O . GLY A 1 98 ? 8.191 4.890 -22.176 1.00 65.50 98 GLY A O 1
ATOM 748 N N . ASP A 1 99 ? 7.371 3.147 -23.356 1.00 76.12 99 ASP A N 1
ATOM 749 C CA . ASP A 1 99 ? 6.081 3.101 -22.678 1.00 76.12 99 ASP A CA 1
ATOM 750 C C . ASP A 1 99 ? 6.191 2.215 -21.434 1.00 76.12 99 ASP A C 1
ATOM 752 O O . ASP A 1 99 ? 6.884 1.189 -21.427 1.00 76.12 99 ASP A O 1
ATOM 756 N N . SER A 1 100 ? 5.516 2.628 -20.368 1.00 81.25 100 SER A N 1
ATOM 757 C CA . SER A 1 100 ? 5.383 1.829 -19.163 1.00 81.25 100 SER A CA 1
ATOM 758 C C . SER A 1 100 ? 3.970 1.886 -18.614 1.00 81.25 100 SER A C 1
ATOM 760 O O . SER A 1 100 ? 3.295 2.915 -18.656 1.00 81.25 100 SER A O 1
ATOM 762 N N . GLU A 1 101 ? 3.536 0.748 -18.099 1.00 86.06 101 GLU A N 1
ATOM 763 C CA . GLU A 1 101 ? 2.213 0.545 -17.540 1.00 86.06 101 GLU A CA 1
ATOM 764 C C . GLU A 1 101 ? 2.350 -0.357 -16.320 1.00 86.06 101 GLU A C 1
ATOM 766 O O . GLU A 1 101 ? 3.131 -1.311 -16.305 1.00 86.06 101 GLU A O 1
ATOM 771 N N . GLY A 1 102 ? 1.620 -0.026 -15.268 1.00 87.62 102 GLY A N 1
ATOM 772 C CA . GLY A 1 102 ? 1.567 -0.841 -14.076 1.00 87.62 102 GLY A CA 1
ATOM 773 C C . GLY A 1 102 ? 0.224 -0.717 -13.400 1.00 87.62 102 GLY A C 1
ATOM 774 O O . GLY A 1 102 ? -0.499 0.263 -13.592 1.00 87.62 102 GLY A O 1
ATOM 775 N N . GLU A 1 103 ? -0.052 -1.716 -12.581 1.00 91.44 103 GLU A N 1
ATOM 776 C CA . GLU A 1 103 ? -1.231 -1.824 -11.743 1.00 91.44 103 GLU A CA 1
ATOM 777 C C . GLU A 1 103 ? -0.784 -2.286 -10.355 1.00 91.44 103 GLU A C 1
ATOM 779 O O . GLU A 1 103 ? 0.094 -3.143 -10.205 1.00 91.44 103 GLU A O 1
ATOM 784 N N . ALA A 1 104 ? -1.348 -1.687 -9.314 1.00 92.12 104 ALA A N 1
ATOM 785 C CA . ALA A 1 104 ? -1.142 -2.150 -7.955 1.00 92.12 104 ALA A CA 1
ATOM 786 C C . ALA A 1 104 ? -2.415 -1.998 -7.135 1.00 92.12 104 ALA A C 1
ATOM 788 O O . ALA A 1 104 ? -3.040 -0.939 -7.126 1.00 92.12 104 ALA A O 1
ATOM 789 N N . VAL A 1 105 ? -2.755 -3.053 -6.405 1.00 94.31 105 VAL A N 1
ATOM 790 C CA . VAL A 1 105 ? -3.910 -3.099 -5.514 1.00 94.31 105 VAL A CA 1
ATOM 791 C C . VAL A 1 105 ? -3.400 -3.421 -4.121 1.00 94.31 105 VAL A C 1
ATOM 793 O O . VAL A 1 105 ? -2.821 -4.486 -3.898 1.00 94.31 105 VAL A O 1
ATOM 796 N N . LEU A 1 106 ? -3.595 -2.497 -3.183 1.00 94.00 106 LEU A N 1
ATOM 797 C CA . LEU A 1 106 ? -3.320 -2.729 -1.771 1.00 94.00 106 LEU A CA 1
ATOM 798 C C . LEU A 1 106 ? -4.634 -3.009 -1.054 1.00 94.00 106 LEU A C 1
ATOM 800 O O . LEU A 1 106 ? -5.582 -2.239 -1.190 1.00 94.00 106 LEU A O 1
ATOM 804 N N . MET A 1 107 ? -4.678 -4.082 -0.272 1.00 94.75 107 MET A N 1
ATOM 805 C CA . MET A 1 107 ? -5.871 -4.504 0.452 1.00 94.75 107 MET A CA 1
ATOM 806 C C . MET A 1 107 ? -5.582 -4.594 1.947 1.00 94.75 107 MET A C 1
ATOM 808 O O . MET A 1 107 ? -4.742 -5.389 2.374 1.00 94.75 107 MET A O 1
ATOM 812 N N . VAL A 1 108 ? -6.292 -3.775 2.722 1.00 93.44 108 VAL A N 1
ATOM 813 C CA . VAL A 1 108 ? -6.268 -3.743 4.187 1.00 93.44 108 VAL A CA 1
ATOM 814 C C . VAL A 1 108 ? -7.419 -4.599 4.713 1.00 93.44 108 VAL A C 1
ATOM 816 O O . VAL A 1 108 ? -8.584 -4.260 4.495 1.00 93.44 108 VAL A O 1
ATOM 819 N N . ASP A 1 109 ? -7.113 -5.680 5.428 1.00 92.44 109 ASP A N 1
ATOM 820 C CA . ASP A 1 109 ? -8.097 -6.475 6.175 1.00 92.44 109 ASP A CA 1
ATOM 821 C C . ASP A 1 109 ? -8.353 -5.819 7.539 1.00 92.44 109 ASP A C 1
ATOM 823 O O . ASP A 1 109 ? -7.797 -6.206 8.570 1.00 92.44 109 ASP A O 1
ATOM 827 N N . ALA A 1 110 ? -9.178 -4.771 7.543 1.00 88.00 110 ALA A N 1
ATOM 828 C CA . ALA A 1 110 ? -9.495 -4.030 8.758 1.00 88.00 110 ALA A CA 1
ATOM 829 C C . ALA A 1 110 ? -10.267 -4.885 9.776 1.00 88.00 110 ALA A C 1
ATOM 831 O O . ALA A 1 110 ? -10.114 -4.687 10.977 1.00 88.00 110 ALA A O 1
ATOM 832 N N . ALA A 1 111 ? -11.039 -5.881 9.330 1.00 87.06 111 ALA A N 1
ATOM 833 C CA . ALA A 1 111 ? -11.747 -6.811 10.212 1.00 87.06 111 ALA A CA 1
ATOM 834 C C . ALA A 1 111 ? -10.811 -7.636 11.118 1.00 87.06 111 ALA A C 1
ATOM 836 O O . ALA A 1 111 ? -11.240 -8.116 12.171 1.00 87.06 111 ALA A O 1
ATOM 837 N N . SER A 1 112 ? -9.545 -7.805 10.729 1.00 86.19 112 SER A N 1
ATOM 838 C CA . SER A 1 112 ? -8.517 -8.472 11.534 1.00 86.19 112 SER A CA 1
ATOM 839 C C . SER A 1 112 ? -7.907 -7.599 12.645 1.00 86.19 112 SER A C 1
ATOM 841 O O . SER A 1 112 ? -7.207 -8.124 13.515 1.00 86.19 112 SER A O 1
ATOM 843 N N . MET A 1 113 ? -8.181 -6.289 12.646 1.00 87.06 113 MET A N 1
ATOM 844 C CA . MET A 1 113 ? -7.599 -5.314 13.574 1.00 87.06 113 MET A CA 1
ATOM 845 C C . MET A 1 113 ? -8.356 -5.245 14.914 1.00 87.06 113 MET A C 1
ATOM 847 O O . MET A 1 113 ? -9.560 -5.483 14.982 1.00 87.06 113 MET A O 1
ATOM 851 N N . GLU A 1 114 ? -7.656 -4.870 15.995 1.00 83.44 114 GLU A N 1
ATOM 852 C CA . GLU A 1 114 ? -8.264 -4.694 17.331 1.00 83.44 114 GLU A CA 1
ATOM 853 C C . GLU A 1 114 ? -9.240 -3.505 17.402 1.00 83.44 114 GLU A C 1
ATOM 855 O O . GLU A 1 114 ? -10.253 -3.585 18.098 1.00 83.44 114 GLU A O 1
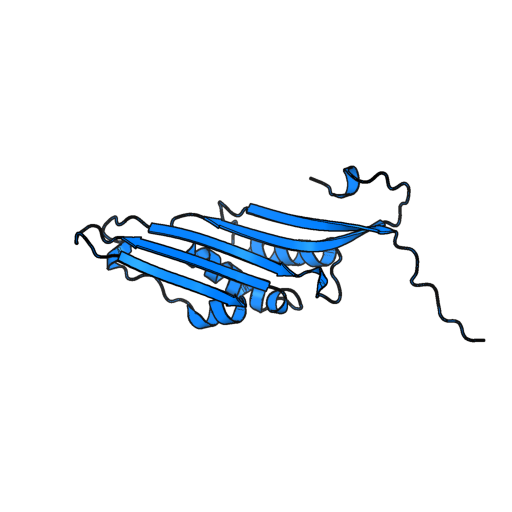ATOM 860 N N . ASP A 1 115 ? -8.948 -2.418 16.681 1.00 82.62 115 ASP A N 1
ATOM 861 C CA . ASP A 1 115 ? -9.843 -1.273 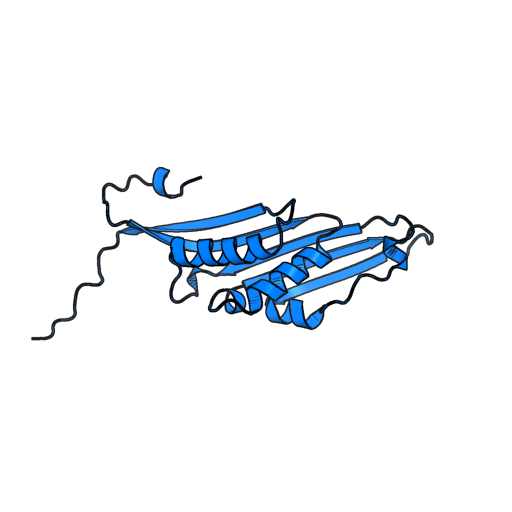16.483 1.00 82.62 115 ASP A CA 1
ATOM 862 C C . ASP A 1 115 ? -10.015 -1.030 14.981 1.00 82.62 115 ASP A C 1
ATOM 864 O O . ASP A 1 115 ? -9.153 -0.457 14.311 1.00 82.62 115 ASP A O 1
ATOM 868 N N . ASN A 1 116 ? -11.140 -1.504 14.453 1.00 82.25 116 ASN A N 1
ATOM 869 C CA . ASN A 1 116 ? -11.544 -1.333 13.063 1.00 82.25 116 ASN A CA 1
ATOM 870 C C . ASN A 1 116 ? -12.640 -0.268 12.908 1.00 82.25 116 ASN A C 1
ATOM 872 O O . ASN A 1 116 ? -13.385 -0.258 11.921 1.00 82.25 116 ASN A O 1
ATOM 876 N N . SER A 1 117 ? -12.796 0.619 13.896 1.00 84.44 117 SER A N 1
ATOM 877 C CA . SER A 1 117 ? -13.753 1.709 13.786 1.00 84.44 117 SER A CA 1
ATOM 878 C C . SER A 1 117 ? -13.378 2.611 12.613 1.00 84.44 117 SER A C 1
ATOM 880 O O . SER A 1 117 ? -12.215 2.945 12.387 1.00 84.44 117 SER A O 1
ATOM 882 N N . ARG A 1 118 ? -14.383 3.060 11.857 1.00 79.81 118 ARG A N 1
ATOM 883 C CA . ARG A 1 118 ? -14.174 3.915 10.683 1.00 79.81 118 ARG A CA 1
ATOM 884 C C . ARG A 1 118 ? -13.327 5.145 11.002 1.00 79.81 118 ARG A C 1
ATOM 886 O O . ARG A 1 118 ? -12.518 5.547 10.175 1.00 79.81 118 ARG A O 1
ATOM 893 N N . GLU A 1 119 ? -13.544 5.757 12.164 1.00 81.56 119 GLU A N 1
ATOM 894 C CA . GLU A 1 119 ? -12.772 6.922 12.599 1.00 81.56 119 GLU A CA 1
ATOM 895 C C . GLU A 1 119 ? -11.313 6.570 12.899 1.00 81.56 119 GLU A C 1
ATOM 897 O O . GLU A 1 119 ? -10.445 7.341 12.517 1.00 81.56 119 GLU A O 1
ATOM 902 N N . ALA A 1 120 ? -11.010 5.428 13.516 1.00 82.19 120 ALA A N 1
ATOM 903 C CA . ALA A 1 120 ? -9.622 5.038 13.749 1.00 82.19 120 ALA A CA 1
ATOM 904 C C . ALA A 1 120 ? -8.915 4.668 12.436 1.00 82.19 120 ALA A C 1
ATOM 906 O O . ALA A 1 120 ? -7.870 5.232 12.113 1.00 82.19 120 ALA A O 1
ATOM 907 N N . THR A 1 121 ? -9.510 3.771 11.644 1.00 84.62 121 THR A N 1
ATOM 908 C CA . THR A 1 121 ? -8.852 3.194 10.465 1.00 84.62 121 THR A CA 1
ATOM 909 C C . THR A 1 121 ? -8.741 4.190 9.311 1.00 84.62 121 THR A C 1
ATOM 911 O O . THR A 1 121 ? -7.660 4.345 8.746 1.00 84.62 121 THR A O 1
ATOM 914 N N . LEU A 1 122 ? -9.825 4.897 8.956 1.00 83.62 122 LEU A N 1
ATOM 915 C CA . LEU A 1 122 ? -9.775 5.826 7.822 1.00 83.62 122 LEU A CA 1
ATOM 916 C C . LEU A 1 122 ? -8.997 7.093 8.144 1.00 83.62 122 LEU A C 1
ATOM 918 O O . LEU A 1 122 ? -8.272 7.548 7.272 1.00 83.62 122 LEU A O 1
ATOM 922 N N . ASN A 1 123 ? -9.100 7.648 9.358 1.00 84.38 123 ASN A N 1
ATOM 923 C CA . ASN A 1 123 ? -8.329 8.851 9.680 1.00 84.38 123 ASN A CA 1
ATOM 924 C C . ASN A 1 123 ? -6.827 8.540 9.663 1.00 84.38 123 ASN A C 1
ATOM 926 O O . ASN A 1 123 ? -6.071 9.283 9.048 1.00 84.38 123 ASN A O 1
ATOM 930 N N . ALA A 1 124 ? -6.402 7.412 10.249 1.00 85.75 124 ALA A N 1
ATOM 931 C CA . ALA A 1 124 ? -4.999 7.001 10.215 1.00 85.75 124 ALA A CA 1
ATOM 932 C C . ALA A 1 124 ? -4.494 6.800 8.777 1.00 85.75 124 ALA A C 1
ATOM 934 O O . ALA A 1 124 ? -3.396 7.244 8.438 1.00 85.75 124 ALA A O 1
ATOM 935 N N . LEU A 1 125 ? -5.307 6.174 7.918 1.00 85.88 125 LEU A N 1
ATOM 936 C CA . LEU A 1 125 ? -4.964 5.970 6.515 1.00 85.88 125 LEU A CA 1
ATOM 937 C C . LEU A 1 125 ? -4.923 7.290 5.729 1.00 85.88 125 LEU A C 1
ATOM 939 O O . LEU A 1 125 ? -3.969 7.536 4.997 1.00 85.88 125 LEU A O 1
ATOM 943 N N . GLU A 1 126 ? -5.926 8.154 5.885 1.00 83.38 126 GLU A N 1
ATOM 944 C CA . GLU A 1 126 ? -5.988 9.462 5.226 1.00 83.38 126 GLU A CA 1
ATOM 945 C C . GLU A 1 126 ? -4.822 10.359 5.658 1.00 83.38 126 GLU A C 1
ATOM 947 O O . GLU A 1 126 ? -4.173 10.949 4.800 1.00 83.38 126 GLU A O 1
ATOM 952 N N . GLU A 1 127 ? -4.494 10.423 6.952 1.00 84.62 127 GLU A N 1
ATOM 953 C CA . GLU A 1 127 ? -3.341 11.182 7.457 1.00 84.62 127 GLU A CA 1
ATOM 954 C C . GLU A 1 127 ? -2.018 10.658 6.881 1.00 84.62 127 GLU A C 1
ATOM 956 O O . GLU A 1 127 ? -1.153 11.439 6.467 1.00 84.62 127 GLU A O 1
ATOM 961 N N . ALA A 1 128 ? -1.864 9.334 6.808 1.00 84.19 128 ALA A N 1
ATOM 962 C CA . ALA A 1 128 ? -0.684 8.704 6.233 1.00 84.19 128 ALA A CA 1
ATOM 963 C C . ALA A 1 128 ? -0.545 9.002 4.732 1.00 84.19 128 ALA A C 1
ATOM 965 O O . ALA A 1 128 ? 0.548 9.331 4.265 1.00 84.19 128 ALA A O 1
ATOM 966 N N . LEU A 1 129 ? -1.641 8.944 3.975 1.00 82.75 129 LEU A N 1
ATOM 967 C CA . LEU A 1 129 ? -1.650 9.214 2.537 1.00 82.75 129 LEU A CA 1
ATOM 968 C C . LEU A 1 129 ? -1.531 10.712 2.211 1.00 82.75 129 LEU A C 1
ATOM 970 O O . LEU A 1 129 ? -0.878 11.067 1.229 1.00 82.75 129 LEU A O 1
ATOM 974 N N . ASP A 1 130 ? -2.087 11.606 3.033 1.00 79.31 130 ASP A N 1
ATOM 975 C CA . ASP A 1 130 ? -1.951 13.062 2.864 1.00 79.31 130 ASP A CA 1
ATOM 976 C C . ASP A 1 130 ? -0.487 13.504 3.022 1.00 79.31 130 ASP A C 1
ATOM 978 O O . ASP A 1 130 ? 0.007 14.355 2.275 1.00 79.31 130 ASP A O 1
ATOM 982 N N . SER A 1 131 ? 0.263 12.831 3.906 1.00 71.50 131 SER A N 1
ATOM 983 C CA . SER A 1 131 ? 1.703 13.060 4.088 1.00 71.50 131 SER A CA 1
ATOM 984 C C . SER A 1 131 ? 2.539 12.811 2.821 1.00 71.50 131 SER A C 1
ATOM 986 O O . SER A 1 131 ? 3.632 13.367 2.685 1.00 71.50 131 SER A O 1
ATOM 988 N N . LEU A 1 132 ? 2.010 12.041 1.861 1.00 70.81 132 LEU A N 1
ATOM 989 C CA . LEU A 1 132 ? 2.646 11.749 0.573 1.00 70.81 132 LEU A CA 1
ATOM 990 C C . LEU A 1 132 ? 2.457 12.873 -0.464 1.00 70.81 132 LEU A C 1
ATOM 992 O O . LEU A 1 132 ? 2.967 12.775 -1.579 1.00 70.81 132 LEU A O 1
ATOM 996 N N . GLY A 1 133 ? 1.782 13.971 -0.104 1.00 59.03 133 GLY A N 1
ATOM 997 C CA . GLY A 1 133 ? 1.725 15.187 -0.919 1.00 59.03 133 GLY A CA 1
ATOM 998 C C . GLY A 1 133 ? 0.703 15.147 -2.055 1.00 59.03 133 GLY A C 1
ATOM 999 O O . GLY A 1 133 ? 0.905 15.806 -3.074 1.00 59.03 133 GLY A O 1
ATOM 1000 N N . GLY A 1 134 ? -0.393 14.404 -1.878 1.00 53.41 134 GLY A N 1
ATOM 1001 C CA . GLY A 1 134 ? -1.466 14.302 -2.866 1.00 53.41 134 GLY A CA 1
ATOM 1002 C C . GLY A 1 134 ? -1.049 13.466 -4.072 1.00 53.41 134 GLY A C 1
ATOM 1003 O O . GLY A 1 134 ? -0.772 13.991 -5.153 1.00 53.41 134 GLY A O 1
ATOM 1004 N N . ILE A 1 135 ? -1.011 12.145 -3.893 1.00 57.25 135 ILE A N 1
ATOM 1005 C CA . ILE A 1 135 ? -0.852 11.200 -5.001 1.00 57.25 135 ILE A CA 1
ATOM 1006 C C . ILE A 1 135 ? -2.084 11.344 -5.911 1.00 57.25 135 ILE A C 1
ATOM 1008 O O . ILE A 1 135 ? -3.199 11.006 -5.526 1.00 57.25 135 ILE A O 1
ATOM 1012 N N . ASN A 1 136 ? -1.903 11.900 -7.112 1.00 55.19 136 ASN A N 1
ATOM 1013 C CA . ASN A 1 136 ? -2.971 11.996 -8.117 1.00 55.19 136 ASN A CA 1
ATOM 1014 C C . ASN A 1 136 ? -3.254 10.593 -8.683 1.00 55.19 136 ASN A C 1
ATOM 1016 O O . ASN A 1 136 ? -2.296 9.883 -8.949 1.00 55.19 136 ASN A O 1
ATOM 1020 N N . ASN A 1 137 ? -4.509 10.210 -8.942 1.00 60.28 137 ASN A N 1
ATOM 1021 C CA . ASN A 1 137 ? -4.921 8.864 -9.414 1.00 60.28 137 ASN A CA 1
ATOM 1022 C C . ASN A 1 137 ? -4.837 7.750 -8.350 1.00 60.28 137 ASN A C 1
ATOM 1024 O O . ASN A 1 137 ? -4.398 6.645 -8.646 1.00 60.28 137 ASN A O 1
ATOM 1028 N N . LEU A 1 138 ? -5.218 8.059 -7.112 1.00 68.19 138 LEU A N 1
ATOM 1029 C CA . LEU A 1 138 ? -5.509 7.056 -6.092 1.00 68.19 138 LEU A CA 1
ATOM 1030 C C . LEU A 1 138 ? -7.028 6.866 -6.037 1.00 68.19 138 LEU A C 1
ATOM 1032 O O . LEU A 1 138 ? -7.739 7.837 -5.758 1.00 68.19 138 LEU A O 1
ATOM 1036 N N . GLU A 1 139 ? -7.526 5.657 -6.283 1.00 72.62 139 GLU A N 1
ATOM 1037 C CA . GLU A 1 139 ? -8.914 5.317 -5.966 1.00 72.62 139 GLU A CA 1
ATOM 1038 C C . GLU A 1 139 ? -8.952 4.559 -4.637 1.00 72.62 139 GLU A C 1
ATOM 1040 O O . GLU A 1 139 ? -8.278 3.547 -4.459 1.00 72.62 139 GLU A O 1
ATOM 1045 N N . LEU A 1 140 ? -9.700 5.107 -3.674 1.00 74.50 140 LEU A N 1
ATOM 1046 C CA . LEU A 1 140 ? -9.907 4.496 -2.365 1.00 74.50 140 LEU A CA 1
ATOM 1047 C C . LEU A 1 140 ? -11.308 3.892 -2.318 1.00 74.50 140 LEU A C 1
ATOM 1049 O O . LEU A 1 140 ? -12.307 4.622 -2.288 1.00 74.50 140 LEU A O 1
ATOM 1053 N N . VAL A 1 141 ? -11.376 2.569 -2.250 1.00 79.25 141 VAL A N 1
ATOM 1054 C CA . VAL A 1 141 ? -12.622 1.820 -2.110 1.00 79.25 141 VAL A CA 1
ATOM 1055 C C . VAL A 1 141 ? -12.709 1.301 -0.679 1.00 79.25 141 VAL A C 1
ATOM 1057 O O . VAL A 1 141 ? -11.867 0.545 -0.211 1.00 79.25 141 VAL A O 1
ATOM 1060 N N . VAL A 1 142 ? -13.734 1.736 0.056 1.00 76.81 142 VAL A N 1
ATOM 1061 C CA . VAL A 1 142 ? -13.933 1.357 1.464 1.00 76.81 142 VAL A CA 1
ATOM 1062 C C . VAL A 1 142 ? -15.197 0.524 1.596 1.00 76.81 142 VAL A C 1
ATOM 1064 O O . VAL A 1 142 ? -16.284 0.983 1.230 1.00 76.81 142 VAL A O 1
ATOM 1067 N N . SER A 1 143 ? -15.063 -0.652 2.204 1.00 78.94 143 SER A N 1
ATOM 1068 C CA . SER A 1 143 ? -16.163 -1.563 2.511 1.00 78.94 143 SER A CA 1
ATOM 1069 C C . SER A 1 143 ? -16.294 -1.762 4.022 1.00 78.94 143 SER A C 1
ATOM 1071 O O . SER A 1 143 ? -15.306 -1.903 4.741 1.00 78.94 143 SER A O 1
ATOM 1073 N N . GLY A 1 144 ? -17.524 -1.759 4.535 1.00 76.06 144 GLY A N 1
ATOM 1074 C CA . GLY A 1 144 ? -17.752 -1.943 5.966 1.00 76.06 144 GLY A CA 1
ATOM 1075 C C . GLY A 1 144 ? -19.203 -2.191 6.346 1.00 76.06 144 GLY A C 1
ATOM 1076 O O . GLY A 1 144 ? -20.126 -2.037 5.536 1.00 76.06 144 GLY A O 1
ATOM 1077 N N . ILE A 1 145 ? -19.390 -2.529 7.618 1.00 77.56 145 ILE A N 1
ATOM 1078 C CA . ILE A 1 145 ? -20.676 -2.837 8.236 1.00 77.56 145 ILE A CA 1
ATOM 1079 C C . ILE A 1 145 ? -21.063 -1.787 9.275 1.00 77.56 145 ILE A C 1
ATOM 1081 O O . ILE A 1 145 ? -20.244 -1.193 9.976 1.00 77.56 145 ILE A O 1
ATOM 1085 N N . VAL A 1 146 ? -22.369 -1.556 9.386 1.00 70.12 146 VAL A N 1
ATOM 1086 C CA . VAL A 1 146 ? -22.945 -0.641 10.373 1.00 70.12 146 VAL A CA 1
ATOM 1087 C C . VAL A 1 146 ? -23.433 -1.456 11.567 1.00 70.12 146 VAL A C 1
ATOM 1089 O O . VAL A 1 146 ? -24.267 -2.347 11.396 1.00 70.12 146 VAL A O 1
ATOM 1092 N N . LYS A 1 147 ? -22.937 -1.148 12.770 1.00 67.94 147 LYS A N 1
ATOM 1093 C CA . LYS A 1 147 ? -23.347 -1.795 14.023 1.00 67.94 147 LYS A CA 1
ATOM 1094 C C . LYS A 1 147 ? -23.943 -0.778 14.997 1.00 67.94 147 LYS A C 1
ATOM 1096 O O . LYS A 1 147 ? -23.496 0.363 15.095 1.00 67.94 147 LYS A O 1
ATOM 1101 N N . GLU A 1 148 ? -24.956 -1.191 15.751 1.00 63.50 148 GLU A N 1
ATOM 1102 C CA . GLU A 1 148 ? -25.428 -0.419 16.905 1.00 63.50 148 GLU A CA 1
ATOM 1103 C C . GLU A 1 148 ? -24.479 -0.655 18.088 1.00 63.50 148 GLU A C 1
ATOM 1105 O O . GLU A 1 148 ? -24.073 -1.788 18.334 1.00 63.50 148 GLU A O 1
ATOM 1110 N N . ALA A 1 149 ? -24.137 0.389 18.850 1.00 59.75 149 ALA A N 1
ATOM 1111 C CA . ALA A 1 149 ? -23.154 0.338 19.942 1.00 59.75 149 ALA A CA 1
ATOM 1112 C C . ALA A 1 149 ? -23.605 -0.474 21.183 1.00 59.75 149 ALA A C 1
ATOM 1114 O O . ALA A 1 149 ? -23.056 -0.328 22.275 1.00 59.75 149 ALA A O 1
ATOM 1115 N N . SER A 1 150 ? -24.628 -1.319 21.061 1.00 57.09 150 SER A N 1
ATOM 1116 C CA . SER A 1 150 ? -25.246 -2.010 22.191 1.00 57.09 150 SER A CA 1
ATOM 1117 C C . SER A 1 150 ? -24.731 -3.443 22.324 1.00 57.09 150 SER A C 1
ATOM 1119 O O . SER A 1 150 ? -25.192 -4.316 21.603 1.00 57.09 150 SER A O 1
ATOM 1121 N N . GLU A 1 151 ? -23.782 -3.639 23.254 1.00 46.94 151 GLU A N 1
ATOM 1122 C CA . GLU A 1 151 ? -23.644 -4.762 24.221 1.00 46.94 151 GLU A CA 1
ATOM 1123 C C . GLU A 1 151 ? -22.187 -4.972 24.721 1.00 46.94 151 GLU A C 1
ATOM 1125 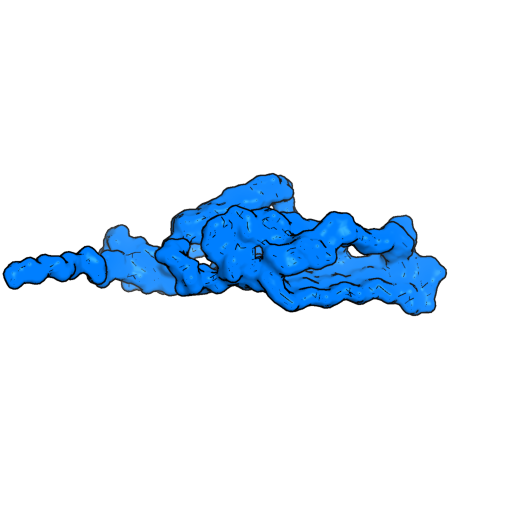O O . GLU A 1 151 ? -21.691 -6.089 24.818 1.00 46.94 151 GLU A O 1
ATOM 1130 N N . GLN A 1 152 ? -21.501 -3.911 25.169 1.00 42.00 152 GLN A N 1
ATOM 1131 C CA . GLN A 1 152 ? -20.515 -4.040 26.261 1.00 42.00 152 GLN A CA 1
ATOM 1132 C C . GLN A 1 152 ? -21.198 -3.673 27.588 1.00 42.00 152 GLN A C 1
ATOM 1134 O O . GLN A 1 152 ? -20.948 -2.630 28.183 1.00 42.00 152 GLN A O 1
ATOM 1139 N N . SER A 1 153 ? -22.133 -4.504 28.051 1.00 40.47 153 SER A N 1
ATOM 1140 C CA . SER A 1 153 ? -22.749 -4.342 29.374 1.00 40.47 153 SER A CA 1
ATOM 1141 C C . SER A 1 153 ? -22.327 -5.473 30.305 1.00 40.47 153 SER A C 1
ATOM 1143 O O . SER A 1 153 ? -22.938 -6.531 30.336 1.00 40.47 153 SER A O 1
ATOM 1145 N N . GLY A 1 154 ? -21.256 -5.194 31.055 1.00 38.34 154 GLY A N 1
ATOM 1146 C CA . GLY A 1 154 ? -20.967 -5.662 32.412 1.00 38.34 154 GLY A CA 1
ATOM 1147 C C . GLY A 1 154 ? -21.311 -7.103 32.788 1.00 38.34 154 GLY A C 1
ATOM 1148 O O . GLY A 1 154 ? -22.420 -7.387 33.235 1.00 38.34 154 GLY A O 1
ATOM 1149 N N . GLU A 1 155 ? -20.292 -7.961 32.840 1.00 33.91 155 GLU A N 1
ATOM 1150 C CA . GLU A 1 155 ? -20.315 -9.087 33.773 1.00 33.91 155 GLU A CA 1
ATOM 1151 C C . GLU A 1 155 ? -20.138 -8.538 35.203 1.00 33.91 155 GLU A C 1
ATOM 1153 O O . GLU A 1 155 ? -19.035 -8.425 35.733 1.00 33.91 155 GLU A O 1
ATOM 1158 N N . VAL A 1 156 ? -21.242 -8.126 35.833 1.00 43.84 156 VAL A N 1
ATOM 1159 C CA . VAL A 1 156 ? -21.301 -7.961 37.290 1.00 43.84 156 VAL A CA 1
ATOM 1160 C C . VAL A 1 156 ? -21.648 -9.329 37.864 1.00 43.84 156 VAL A C 1
ATOM 1162 O O . VAL A 1 156 ? -22.820 -9.675 38.006 1.00 43.84 156 VAL A O 1
ATOM 1165 N N . SER A 1 157 ? -20.628 -10.125 38.176 1.00 45.66 157 SER A N 1
ATOM 1166 C CA . SER A 1 157 ? -20.820 -11.311 39.012 1.00 45.66 157 SER A CA 1
ATOM 1167 C C . SER A 1 157 ? -21.003 -10.863 40.466 1.00 45.66 157 SER A C 1
ATOM 1169 O O . SER A 1 157 ? -20.072 -10.340 41.082 1.00 45.66 157 SER A O 1
ATOM 1171 N N . ALA A 1 158 ? -22.231 -11.015 40.968 1.00 42.97 158 ALA A N 1
ATOM 1172 C CA . ALA A 1 158 ? -22.609 -10.875 42.376 1.00 42.97 158 ALA A CA 1
ATOM 1173 C C . ALA A 1 158 ? -22.306 -12.150 43.178 1.00 42.97 158 ALA A C 1
ATOM 1175 O O . ALA A 1 158 ? -22.362 -13.250 42.583 1.00 42.97 158 ALA A O 1
#

Secondary structure (DSSP, 8-state):
--GGGGS----S-EEEEEEEEEEEEESTTHHHHHHHHHHHHTTSTTHHHHEEEEEEEEEE-TTSTT-EEEEEEEEEHHHHHHHHTT-PPPHHHHTTT--EEEEEEEEEEGGGSS--BHHHHHHHHHHHHHTTT--TTEEEEEEEEEEES---------